Protein AF-A0AAQ1UGI2-F1 (afdb_monomer_lite)

InterPro domains:
  IPR045788 MobC-like protein [PF19514] (5-82)

pLDDT: mean 75.93, std 15.34, range [37.22, 96.06]

Secondary structure (DSSP, 8-state):
------------TT-S--TTTT-------SHHHHHHHHHHHHHHT-SSHHHHHHHHHTT---------HHHHHHHHHHHHHH-

Foldseek 3Di:
DDDDDDDPDDPDPDPPQPPCNPPDDDDDPDPVVVVVLVVVVVQQPDPDSVRSVVCVVVVPDGDRDDDDPVVVVVVVVVVVVVD

Structure (mmCIF, N/CA/C/O backbone):
data_AF-A0AAQ1UGI2-F1
#
_entry.id   AF-A0AAQ1UGI2-F1
#
loop_
_atom_site.group_PDB
_atom_site.id
_atom_site.type_symbol
_atom_site.label_atom_id
_atom_site.label_alt_id
_atom_site.label_comp_id
_atom_site.label_asym_id
_atom_site.label_entity_id
_atom_site.label_seq_id
_atom_site.pdbx_PDB_ins_code
_atom_site.Cartn_x
_atom_site.Cartn_y
_atom_site.Cartn_z
_atom_site.occupancy
_atom_site.B_iso_or_equiv
_atom_site.auth_seq_id
_atom_site.auth_comp_id
_atom_site.auth_asym_id
_atom_site.auth_atom_id
_atom_site.pdbx_PDB_model_num
ATOM 1 N N . MET A 1 1 ? 55.076 -22.541 -8.407 1.00 37.22 1 MET A N 1
ATOM 2 C CA . MET A 1 1 ? 54.319 -23.682 -7.849 1.00 37.22 1 MET A CA 1
ATOM 3 C C . MET A 1 1 ? 52.876 -23.237 -7.670 1.00 37.22 1 MET A C 1
ATOM 5 O O . MET A 1 1 ? 52.624 -22.417 -6.799 1.00 37.22 1 MET A O 1
ATOM 9 N N . SER A 1 2 ? 51.965 -23.673 -8.543 1.00 40.56 2 SER A N 1
ATOM 10 C CA . SER A 1 2 ? 50.539 -23.328 -8.451 1.00 40.56 2 SER A CA 1
ATOM 11 C C . SER A 1 2 ? 49.823 -24.449 -7.700 1.00 40.56 2 SER A C 1
ATOM 13 O O . SER A 1 2 ? 49.883 -25.598 -8.131 1.00 40.56 2 SER A O 1
ATOM 15 N N . SER A 1 3 ? 49.237 -24.143 -6.544 1.00 47.34 3 SER A N 1
ATOM 16 C CA . SER A 1 3 ? 48.470 -25.101 -5.743 1.00 47.34 3 SER A CA 1
ATOM 17 C C . SER A 1 3 ? 46.995 -24.954 -6.090 1.00 47.34 3 SER A C 1
ATOM 19 O O . SER A 1 3 ? 46.356 -23.962 -5.737 1.00 47.34 3 SER A O 1
ATOM 21 N N . ASP A 1 4 ? 46.488 -25.942 -6.817 1.00 50.31 4 ASP A N 1
ATOM 22 C CA . ASP A 1 4 ? 45.084 -26.112 -7.156 1.00 50.31 4 ASP A CA 1
ATOM 23 C C . ASP A 1 4 ? 44.337 -26.691 -5.943 1.00 50.31 4 ASP A C 1
ATOM 25 O O . ASP A 1 4 ? 44.617 -27.801 -5.483 1.00 50.31 4 ASP A O 1
ATOM 29 N N . LYS A 1 5 ? 43.392 -25.927 -5.386 1.00 50.56 5 LYS A N 1
ATOM 30 C CA . LYS A 1 5 ? 42.418 -26.443 -4.418 1.00 50.56 5 LYS A CA 1
ATOM 31 C C . LYS A 1 5 ? 41.028 -26.391 -5.035 1.00 50.56 5 LYS A C 1
ATOM 33 O O . LYS A 1 5 ? 40.266 -25.447 -4.830 1.00 50.56 5 LYS A O 1
ATOM 38 N N . SER A 1 6 ? 40.696 -27.471 -5.734 1.00 53.97 6 SER A N 1
ATOM 39 C CA . SER A 1 6 ? 39.349 -27.826 -6.177 1.00 53.97 6 SER A CA 1
ATOM 40 C C . SER A 1 6 ? 38.351 -27.774 -5.006 1.00 53.97 6 SER A C 1
ATOM 42 O O . SER A 1 6 ? 38.270 -28.693 -4.183 1.00 53.97 6 SER A O 1
ATOM 44 N N . LYS A 1 7 ? 37.528 -26.722 -4.957 1.00 53.75 7 LYS A N 1
ATOM 45 C CA . LYS A 1 7 ? 36.269 -26.723 -4.203 1.00 53.75 7 LYS A CA 1
ATOM 46 C C . LYS A 1 7 ? 35.215 -27.413 -5.068 1.00 53.75 7 LYS A C 1
ATOM 48 O O . LYS A 1 7 ? 34.783 -26.854 -6.073 1.00 53.75 7 LYS A O 1
ATOM 53 N N . LYS A 1 8 ? 34.791 -28.620 -4.679 1.00 55.34 8 LYS A N 1
ATOM 54 C CA . LYS A 1 8 ? 33.639 -29.301 -5.292 1.00 55.34 8 LYS A CA 1
ATOM 55 C C . LYS A 1 8 ? 32.410 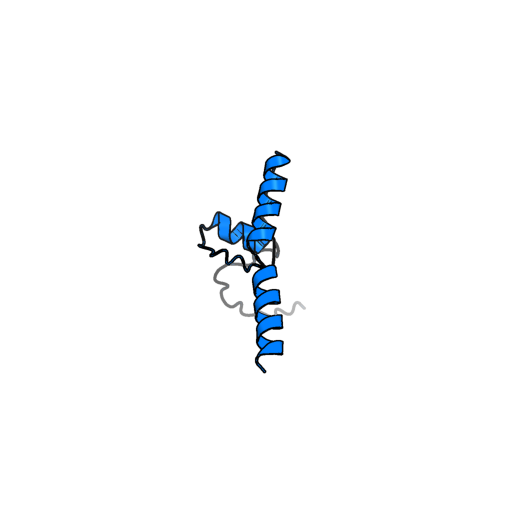-28.391 -5.177 1.00 55.34 8 LYS A C 1
ATOM 57 O O . LYS A 1 8 ? 31.914 -28.160 -4.076 1.00 55.34 8 LYS A O 1
ATOM 62 N N . ARG A 1 9 ? 31.949 -27.843 -6.304 1.00 56.12 9 ARG A N 1
ATOM 63 C CA . ARG A 1 9 ? 30.751 -26.997 -6.374 1.00 56.12 9 ARG A CA 1
ATOM 64 C C . ARG A 1 9 ? 29.528 -27.910 -6.364 1.00 56.12 9 ARG A C 1
ATOM 66 O O . ARG A 1 9 ? 29.349 -28.713 -7.274 1.00 56.12 9 ARG A O 1
ATOM 73 N N . VAL A 1 10 ? 28.697 -27.796 -5.330 1.00 54.41 10 VAL A N 1
ATOM 74 C CA . VAL A 1 10 ? 27.330 -28.330 -5.361 1.00 54.41 10 VAL A CA 1
ATOM 75 C C . VAL A 1 10 ? 26.601 -27.632 -6.510 1.00 54.41 10 VAL A C 1
ATOM 77 O O . VAL A 1 10 ? 26.700 -26.410 -6.642 1.00 54.41 10 VAL A O 1
ATOM 80 N N . ALA A 1 11 ? 25.913 -28.391 -7.366 1.00 52.47 11 ALA A N 1
ATOM 81 C CA . ALA A 1 11 ? 25.191 -27.834 -8.504 1.00 52.47 11 ALA A CA 1
ATOM 82 C C . ALA A 1 11 ? 24.096 -26.875 -8.009 1.00 52.47 11 ALA A C 1
ATOM 84 O O . ALA A 1 11 ? 23.092 -27.283 -7.425 1.00 52.47 11 ALA A O 1
ATOM 85 N N . LYS A 1 12 ? 24.319 -25.576 -8.215 1.00 54.69 12 LYS A N 1
ATOM 86 C CA . LYS A 1 12 ? 23.384 -24.509 -7.867 1.00 54.69 12 LYS A CA 1
ATOM 87 C C . LYS A 1 12 ? 22.247 -24.565 -8.883 1.00 54.69 12 LYS A C 1
ATOM 89 O O . LYS A 1 12 ? 22.477 -24.322 -10.064 1.00 54.69 12 LYS A O 1
ATOM 94 N N . LYS A 1 13 ? 21.032 -24.904 -8.432 1.00 55.88 13 LYS A N 1
ATOM 95 C CA . LYS A 1 13 ? 19.842 -25.073 -9.294 1.00 55.88 13 LYS A CA 1
ATOM 96 C C . LYS A 1 13 ? 19.554 -23.835 -10.172 1.00 55.88 13 LYS A C 1
ATOM 98 O O . LYS A 1 13 ? 18.904 -23.977 -11.197 1.00 55.88 13 LYS A O 1
ATOM 103 N N . TYR A 1 14 ? 20.104 -22.668 -9.803 1.00 52.41 14 TYR A N 1
ATOM 104 C CA . TYR A 1 14 ? 20.072 -21.409 -10.556 1.00 52.41 14 TYR A CA 1
ATOM 105 C C . TYR A 1 14 ? 21.415 -20.633 -10.458 1.00 52.41 14 TYR A C 1
ATOM 107 O O . TYR A 1 14 ? 21.460 -19.573 -9.854 1.00 52.41 14 TYR A O 1
ATOM 115 N N . GLY A 1 15 ? 22.529 -21.178 -10.971 1.00 60.62 15 GLY A N 1
ATOM 116 C CA . GLY A 1 15 ? 23.754 -20.430 -11.366 1.00 60.62 15 GLY A CA 1
ATOM 117 C C . GLY A 1 15 ? 24.458 -19.455 -10.381 1.00 60.62 15 GLY A C 1
ATOM 118 O O . GLY A 1 15 ? 24.084 -19.274 -9.224 1.00 60.62 15 GLY A O 1
ATOM 119 N N . ASP A 1 16 ? 25.537 -18.802 -10.837 1.00 60.53 16 ASP A N 1
ATOM 120 C CA . ASP A 1 16 ? 26.128 -17.609 -10.193 1.00 60.53 16 ASP A CA 1
ATOM 121 C C . ASP A 1 16 ? 25.360 -16.364 -10.653 1.00 60.53 16 ASP A C 1
ATOM 123 O O . ASP A 1 16 ? 25.790 -15.646 -11.552 1.00 60.53 16 ASP A O 1
ATOM 127 N N . MET A 1 17 ? 24.177 -16.139 -10.089 1.00 56.81 17 MET A N 1
ATOM 128 C CA . MET A 1 17 ? 23.441 -14.904 -10.343 1.00 56.81 17 MET A CA 1
ATOM 129 C C . MET A 1 17 ? 24.036 -13.739 -9.538 1.00 56.81 17 MET A C 1
ATOM 131 O O . MET A 1 17 ? 24.342 -13.931 -8.358 1.00 56.81 17 MET A O 1
ATOM 135 N N . PRO A 1 18 ? 24.237 -12.559 -10.156 1.00 60.06 18 PRO A N 1
ATOM 136 C CA . PRO A 1 18 ? 24.738 -11.379 -9.456 1.00 60.06 18 PRO A CA 1
ATOM 137 C C . PRO A 1 18 ? 23.744 -10.926 -8.381 1.00 60.06 18 PRO A C 1
ATOM 139 O O . PRO A 1 18 ? 22.545 -11.151 -8.527 1.00 60.06 18 PRO A O 1
ATOM 142 N N . ASP A 1 19 ? 24.217 -10.221 -7.348 1.00 62.41 19 ASP A N 1
ATOM 143 C CA . ASP A 1 19 ? 23.419 -9.776 -6.183 1.00 62.41 19 ASP A CA 1
ATOM 144 C C . ASP A 1 19 ? 22.140 -8.968 -6.521 1.00 62.41 19 ASP A C 1
ATOM 146 O O . ASP A 1 19 ? 21.333 -8.713 -5.633 1.00 62.41 19 ASP A O 1
ATOM 150 N N . LYS A 1 20 ? 21.936 -8.562 -7.785 1.00 62.84 20 LYS A N 1
ATOM 151 C CA . LYS A 1 20 ? 20.837 -7.695 -8.262 1.00 62.84 20 LYS A CA 1
ATOM 152 C C . LYS A 1 20 ? 20.135 -8.189 -9.533 1.00 62.84 20 LYS A C 1
ATOM 154 O O . LYS A 1 20 ? 19.625 -7.387 -10.311 1.00 62.84 20 LYS A O 1
ATOM 159 N N . TRP A 1 21 ? 20.171 -9.488 -9.811 1.00 56.88 21 TRP A N 1
ATOM 160 C CA . TRP A 1 21 ?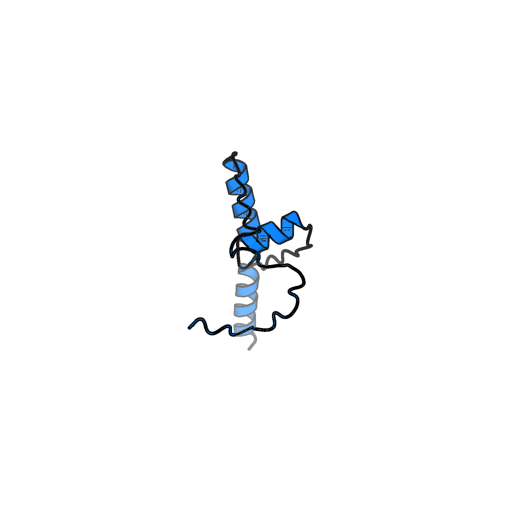 19.709 -10.027 -11.098 1.00 56.88 21 TRP A CA 1
ATOM 161 C C . TRP A 1 21 ? 18.207 -9.837 -11.397 1.00 56.88 21 TRP A C 1
ATOM 163 O O . TRP A 1 21 ? 17.828 -9.936 -12.559 1.00 56.88 21 TRP A O 1
ATOM 173 N N . ASP A 1 22 ? 17.401 -9.463 -10.396 1.00 65.25 22 ASP A N 1
ATOM 174 C CA . ASP A 1 22 ? 15.945 -9.278 -10.497 1.00 65.25 22 ASP A CA 1
ATOM 175 C C . ASP A 1 22 ? 15.443 -7.906 -9.988 1.00 65.25 22 ASP A C 1
ATOM 177 O O . ASP A 1 22 ? 14.265 -7.751 -9.657 1.00 65.25 22 ASP A O 1
ATOM 181 N N . ASP A 1 23 ? 16.297 -6.879 -9.904 1.00 72.06 23 ASP A N 1
ATOM 182 C CA . ASP A 1 23 ? 15.889 -5.564 -9.376 1.00 72.06 23 ASP A CA 1
ATOM 183 C C . ASP A 1 23 ? 15.078 -4.747 -10.400 1.00 72.06 23 ASP A C 1
ATOM 185 O O . ASP A 1 23 ? 15.617 -4.118 -11.314 1.00 72.06 23 ASP A O 1
ATOM 189 N N . TRP A 1 24 ? 13.754 -4.702 -10.231 1.00 73.12 24 TRP A N 1
ATOM 190 C CA . TRP A 1 24 ? 12.846 -3.981 -11.131 1.00 73.12 24 TRP A CA 1
ATOM 191 C C . TRP A 1 24 ? 12.539 -2.577 -10.610 1.00 73.12 24 TRP A C 1
ATOM 193 O O . TRP A 1 24 ? 12.159 -2.389 -9.456 1.00 73.12 24 TRP A O 1
ATOM 203 N N . HIS A 1 25 ? 12.667 -1.574 -11.481 1.00 77.94 25 HIS A N 1
ATOM 204 C CA . HIS A 1 25 ? 12.350 -0.181 -11.163 1.00 77.94 25 HIS A CA 1
ATOM 205 C C . HIS A 1 25 ? 11.104 0.249 -11.938 1.00 77.94 25 HIS A C 1
ATOM 207 O O . HIS A 1 25 ? 11.139 0.386 -13.159 1.00 77.94 25 HIS A O 1
ATOM 213 N N . VAL A 1 26 ? 10.002 0.495 -11.230 1.00 76.81 26 VAL A N 1
ATOM 214 C CA . VAL A 1 26 ? 8.757 0.988 -11.834 1.00 76.81 26 VAL A CA 1
ATOM 215 C C . VAL A 1 26 ? 8.691 2.503 -11.677 1.00 76.81 26 VAL A C 1
ATOM 217 O O . VAL A 1 26 ? 8.739 3.022 -10.563 1.00 76.81 26 VAL A O 1
ATOM 220 N N . ARG A 1 27 ? 8.566 3.224 -12.796 1.00 83.56 27 ARG A N 1
ATOM 221 C CA . ARG A 1 27 ? 8.280 4.664 -12.796 1.00 83.56 27 ARG A CA 1
ATOM 222 C C . ARG A 1 27 ? 6.786 4.882 -12.995 1.00 83.56 27 ARG A C 1
ATOM 224 O O . ARG A 1 27 ? 6.205 4.340 -13.927 1.00 83.56 27 ARG A O 1
ATOM 231 N N . LEU A 1 28 ? 6.193 5.708 -12.141 1.00 86.94 28 LEU A N 1
ATOM 232 C CA . LEU A 1 28 ? 4.827 6.203 -12.291 1.00 86.94 28 LEU A CA 1
ATOM 233 C C . LEU A 1 28 ? 4.922 7.642 -12.815 1.00 86.94 28 LEU A C 1
ATOM 235 O O . LEU A 1 28 ? 5.251 8.531 -12.027 1.00 86.94 28 LEU A O 1
ATOM 239 N N . PRO A 1 29 ? 4.757 7.879 -14.130 1.00 90.44 29 PRO A N 1
ATOM 240 C CA . PRO A 1 29 ? 4.988 9.197 -14.718 1.00 90.44 29 PRO A CA 1
ATOM 241 C C . PRO A 1 29 ? 3.903 10.213 -14.342 1.00 90.44 29 PRO A C 1
ATOM 243 O O . PRO A 1 29 ? 4.208 11.397 -14.240 1.00 90.44 29 PRO A O 1
ATOM 246 N N . ASP A 1 30 ? 2.666 9.766 -14.108 1.00 95.50 30 ASP A N 1
ATOM 247 C CA . ASP A 1 30 ? 1.578 10.630 -13.648 1.00 95.50 30 ASP A CA 1
ATOM 248 C C . ASP A 1 30 ? 1.662 10.828 -12.118 1.00 95.50 30 ASP A C 1
ATOM 250 O O . ASP A 1 30 ? 1.585 9.848 -11.364 1.00 95.50 30 ASP A O 1
ATOM 254 N N . PRO A 1 31 ? 1.779 12.074 -11.619 1.00 94.44 31 PRO A N 1
ATOM 255 C CA . PRO A 1 31 ? 1.735 12.363 -10.187 1.00 94.44 31 PRO A CA 1
ATOM 256 C C . PRO A 1 31 ? 0.460 11.861 -9.496 1.00 94.44 31 PRO A C 1
ATOM 258 O O . PRO A 1 31 ? 0.503 11.469 -8.330 1.00 94.44 31 PRO A O 1
ATOM 261 N N . LYS A 1 32 ? -0.680 11.825 -10.199 1.00 96.06 32 LYS A N 1
ATOM 262 C CA . LYS A 1 32 ? -1.930 11.289 -9.641 1.00 96.06 32 LYS A CA 1
ATOM 263 C C . LYS A 1 32 ? -1.806 9.800 -9.350 1.00 96.06 32 LYS A C 1
ATOM 265 O O . LYS A 1 32 ? -2.318 9.332 -8.337 1.00 96.06 32 LYS A O 1
ATOM 270 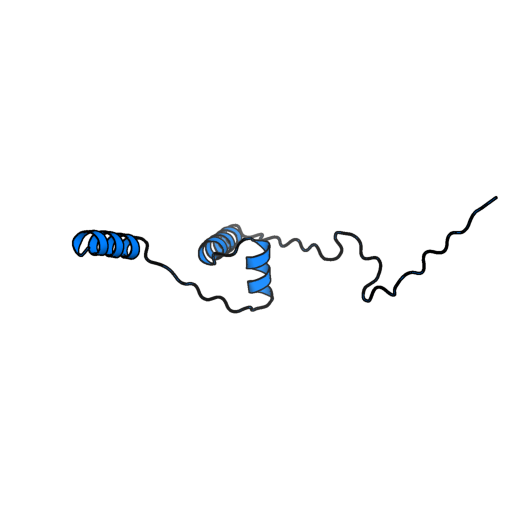N N . ASP A 1 33 ? -1.096 9.058 -10.190 1.00 92.94 33 ASP A N 1
ATOM 271 C CA . ASP A 1 33 ? -0.869 7.624 -9.999 1.00 92.94 33 ASP A CA 1
ATOM 272 C C . ASP A 1 33 ? 0.056 7.363 -8.823 1.00 92.94 33 ASP A C 1
ATOM 274 O O . ASP A 1 33 ? -0.187 6.441 -8.045 1.00 92.94 33 ASP A O 1
ATOM 278 N N . GLN A 1 34 ? 1.065 8.216 -8.638 1.00 91.81 34 GLN A N 1
ATOM 279 C CA . GLN A 1 34 ? 1.934 8.156 -7.465 1.00 91.81 34 GLN A CA 1
ATOM 280 C C . GLN A 1 34 ? 1.134 8.321 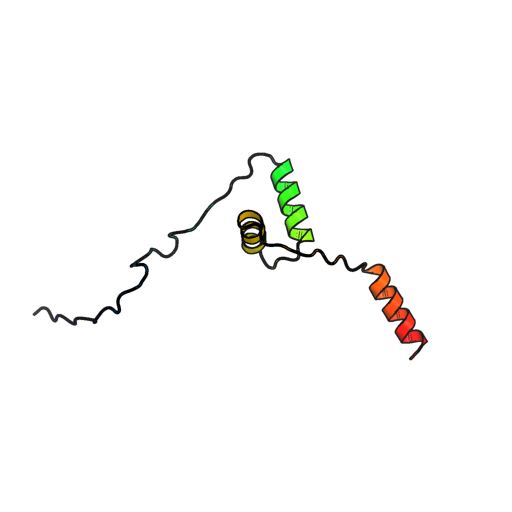-6.174 1.00 91.81 34 GLN A C 1
ATOM 282 O O . GLN A 1 34 ? 1.248 7.487 -5.277 1.00 91.81 34 GLN A O 1
ATOM 287 N N . ILE A 1 35 ? 0.287 9.352 -6.101 1.00 94.88 35 ILE A N 1
ATOM 288 C CA . ILE A 1 35 ? -0.557 9.607 -4.927 1.00 94.88 35 ILE A CA 1
ATOM 289 C C . ILE A 1 35 ? -1.496 8.421 -4.686 1.00 94.88 35 ILE A C 1
ATOM 291 O O . ILE A 1 35 ? -1.540 7.888 -3.580 1.00 94.88 35 ILE A O 1
ATOM 295 N N . ARG A 1 36 ? -2.173 7.932 -5.734 1.00 93.25 36 ARG A N 1
ATOM 296 C CA . ARG A 1 36 ? -3.077 6.775 -5.630 1.00 93.25 36 ARG A CA 1
ATOM 297 C C . ARG A 1 36 ? -2.377 5.530 -5.083 1.00 93.25 36 ARG A C 1
ATOM 299 O O . ARG A 1 36 ? -2.923 4.853 -4.215 1.00 93.25 36 ARG A O 1
ATOM 306 N N . VAL A 1 37 ? -1.180 5.214 -5.575 1.00 90.62 37 VAL A N 1
ATOM 307 C CA . VAL A 1 37 ? -0.405 4.044 -5.129 1.00 90.62 37 VAL A CA 1
ATOM 308 C C . VAL A 1 37 ? 0.068 4.205 -3.681 1.00 90.62 37 VAL A C 1
ATOM 310 O O . VAL A 1 37 ? 0.028 3.236 -2.923 1.00 90.62 37 VAL A O 1
ATOM 313 N N . ILE A 1 38 ? 0.459 5.415 -3.271 1.00 91.44 38 ILE A N 1
ATOM 314 C CA . ILE A 1 38 ? 0.850 5.718 -1.886 1.00 91.44 38 ILE A CA 1
ATOM 315 C C . ILE A 1 38 ? -0.345 5.571 -0.932 1.00 91.44 38 ILE A C 1
ATOM 317 O O . ILE A 1 38 ? -0.219 4.926 0.110 1.00 91.44 38 ILE A O 1
ATOM 321 N N . ASP A 1 39 ? -1.519 6.083 -1.302 1.00 93.62 39 ASP A N 1
ATOM 322 C CA . ASP A 1 39 ? -2.737 5.948 -0.495 1.00 93.62 39 ASP A CA 1
ATOM 323 C C . ASP A 1 39 ? -3.150 4.483 -0.323 1.00 93.62 39 ASP A C 1
ATOM 325 O O . ASP A 1 39 ? -3.538 4.056 0.768 1.00 93.62 39 ASP A O 1
ATOM 329 N N . LEU A 1 40 ? -3.062 3.691 -1.396 1.00 91.00 40 LEU A N 1
ATOM 330 C CA . LEU A 1 40 ? -3.343 2.258 -1.338 1.00 91.00 40 LEU A CA 1
ATOM 331 C C . LEU A 1 40 ? -2.337 1.520 -0.450 1.00 91.00 40 LEU A C 1
ATOM 333 O O . LEU A 1 40 ? -2.749 0.670 0.337 1.00 91.00 40 LEU A O 1
ATOM 337 N N . TYR A 1 41 ? -1.053 1.879 -0.516 1.00 91.38 41 TYR A N 1
ATOM 338 C CA . TYR A 1 41 ? -0.033 1.335 0.377 1.00 91.38 41 TYR A CA 1
ATOM 339 C C . TYR A 1 41 ? -0.375 1.611 1.848 1.00 91.38 41 TYR A C 1
ATOM 341 O O . TYR A 1 41 ? -0.429 0.675 2.645 1.00 91.38 41 TYR A O 1
ATOM 349 N N . HIS A 1 42 ? -0.714 2.852 2.208 1.00 91.06 42 HIS A N 1
ATOM 350 C CA . HIS A 1 42 ? -1.096 3.187 3.585 1.00 91.06 42 HIS A CA 1
ATOM 351 C C . HIS A 1 42 ? -2.344 2.436 4.068 1.00 91.06 42 HIS A C 1
ATOM 353 O O . HIS A 1 42 ? -2.418 2.062 5.236 1.00 91.06 42 HIS A O 1
ATOM 359 N N . LYS A 1 43 ? -3.309 2.178 3.177 1.00 89.81 43 LYS A N 1
ATOM 360 C CA . LYS A 1 43 ? -4.519 1.401 3.497 1.00 89.81 43 LYS A CA 1
ATOM 361 C C . LYS A 1 43 ? -4.273 -0.107 3.577 1.00 89.81 43 LYS A C 1
ATOM 363 O O . LYS A 1 43 ? -5.033 -0.799 4.246 1.00 89.81 43 LYS A O 1
ATOM 368 N N . SER A 1 44 ? -3.253 -0.615 2.887 1.00 86.12 44 SER A N 1
ATOM 369 C CA . SER A 1 44 ? -2.958 -2.052 2.819 1.00 86.12 44 SER A CA 1
ATOM 370 C C . SER A 1 44 ? -2.416 -2.629 4.126 1.00 86.12 44 SER A C 1
ATOM 372 O O . SER A 1 44 ? -2.601 -3.813 4.385 1.00 86.12 44 SER A O 1
ATOM 374 N N . GLY A 1 45 ? -1.743 -1.809 4.941 1.00 87.50 45 GLY A N 1
ATOM 375 C CA . GLY A 1 45 ? -1.048 -2.276 6.141 1.00 87.50 45 GLY A CA 1
ATOM 376 C C . GLY A 1 45 ? 0.192 -3.137 5.858 1.00 87.50 45 GLY A C 1
ATOM 377 O O . GLY A 1 45 ? 0.724 -3.730 6.791 1.00 87.50 45 GLY A O 1
ATOM 378 N N . SER A 1 46 ? 0.655 -3.220 4.604 1.00 89.19 46 SER A N 1
ATOM 379 C CA . SER A 1 46 ? 1.879 -3.945 4.245 1.00 89.19 46 SER A CA 1
ATOM 380 C C . SER A 1 46 ? 3.111 -3.363 4.943 1.00 89.19 46 SER A C 1
ATOM 382 O O . SER A 1 46 ? 3.212 -2.151 5.141 1.00 89.19 46 SER A O 1
ATOM 384 N N . MET A 1 47 ? 4.090 -4.216 5.253 1.00 87.81 47 MET A N 1
ATOM 385 C CA . MET A 1 47 ? 5.297 -3.813 5.984 1.00 87.81 47 MET A CA 1
ATOM 386 C C . MET A 1 47 ? 6.260 -2.999 5.117 1.00 87.81 47 MET A C 1
ATOM 388 O O . MET A 1 47 ? 7.073 -2.231 5.631 1.00 87.81 47 MET A O 1
ATOM 392 N N . SER A 1 48 ? 6.192 -3.164 3.792 1.00 89.38 48 SER A N 1
ATOM 393 C CA . SER A 1 48 ? 7.014 -2.413 2.845 1.00 89.38 48 SER A CA 1
ATOM 394 C C . SER A 1 48 ? 6.290 -2.120 1.531 1.00 89.38 48 SER A C 1
ATOM 396 O O . SER A 1 48 ? 5.365 -2.826 1.127 1.00 89.38 48 SER A O 1
ATOM 398 N N . LYS A 1 49 ? 6.763 -1.096 0.809 1.00 88.81 49 LYS A N 1
ATOM 399 C CA . LYS A 1 49 ? 6.266 -0.765 -0.537 1.00 88.81 49 LYS A CA 1
ATOM 400 C C . LYS A 1 49 ? 6.454 -1.928 -1.515 1.00 88.81 49 LYS A C 1
ATOM 402 O O . LYS A 1 49 ? 5.576 -2.185 -2.329 1.00 88.81 49 LYS A O 1
ATOM 407 N N . SER A 1 50 ? 7.584 -2.630 -1.426 1.00 85.94 50 SER A N 1
ATOM 408 C CA . SER A 1 50 ? 7.895 -3.764 -2.302 1.00 85.94 50 SER A CA 1
ATOM 409 C C . SER A 1 50 ? 6.937 -4.933 -2.089 1.00 85.94 50 SER A C 1
ATOM 411 O O . SER A 1 50 ? 6.495 -5.538 -3.059 1.00 85.94 50 SER A O 1
ATOM 413 N N . GLU A 1 51 ? 6.582 -5.228 -0.837 1.00 87.06 51 GLU A N 1
ATOM 414 C CA . GLU A 1 51 ? 5.576 -6.240 -0.497 1.00 87.06 51 GLU A CA 1
ATOM 415 C C . GLU A 1 51 ? 4.199 -5.868 -1.058 1.00 87.06 51 GLU A C 1
ATOM 417 O O . GLU A 1 51 ? 3.576 -6.675 -1.744 1.00 87.06 51 GLU A O 1
ATOM 422 N N . PHE A 1 52 ? 3.776 -4.616 -0.865 1.00 89.19 52 PHE A N 1
ATOM 423 C CA . PHE A 1 52 ? 2.521 -4.104 -1.412 1.00 89.19 52 PHE A CA 1
ATOM 424 C C . PHE A 1 52 ? 2.455 -4.212 -2.946 1.00 89.19 52 PHE A C 1
ATOM 426 O O . PHE A 1 52 ? 1.470 -4.697 -3.508 1.00 89.19 52 PHE A O 1
ATOM 433 N N . VAL A 1 53 ? 3.517 -3.790 -3.641 1.00 88.19 53 VAL A N 1
ATOM 434 C CA . VAL A 1 53 ? 3.589 -3.847 -5.108 1.00 88.19 53 VAL A CA 1
ATOM 435 C C . VAL A 1 53 ? 3.620 -5.294 -5.603 1.00 88.19 53 VAL A C 1
ATOM 437 O O . VAL A 1 53 ? 2.912 -5.613 -6.557 1.00 88.19 53 VAL A O 1
ATOM 440 N N . ARG A 1 54 ? 4.381 -6.182 -4.948 1.00 86.00 54 ARG A N 1
ATOM 441 C CA . ARG A 1 54 ? 4.443 -7.610 -5.296 1.00 86.00 54 ARG A CA 1
ATOM 442 C C . ARG A 1 54 ? 3.067 -8.263 -5.195 1.00 86.00 54 ARG A C 1
ATOM 444 O O . ARG A 1 54 ? 2.636 -8.884 -6.164 1.00 86.00 54 ARG A O 1
ATOM 451 N N . ALA A 1 55 ? 2.365 -8.053 -4.083 1.00 87.56 55 ALA A N 1
ATOM 452 C CA . ALA A 1 55 ? 1.021 -8.584 -3.876 1.00 87.56 55 ALA A CA 1
ATOM 453 C C . ALA A 1 55 ? 0.052 -8.104 -4.968 1.00 87.56 55 ALA A C 1
ATOM 455 O O . ALA A 1 55 ? -0.734 -8.883 -5.507 1.00 87.56 55 ALA A O 1
ATOM 456 N N . ARG A 1 56 ? 0.146 -6.827 -5.371 1.00 86.00 56 ARG A N 1
ATOM 457 C CA . ARG A 1 56 ? -0.718 -6.275 -6.422 1.00 86.00 56 ARG A CA 1
ATOM 458 C C . ARG A 1 56 ? -0.392 -6.805 -7.819 1.00 86.00 56 ARG A C 1
ATOM 460 O O . ARG A 1 56 ? -1.321 -7.046 -8.585 1.00 86.00 56 ARG A O 1
ATOM 467 N N . LEU A 1 57 ? 0.890 -6.970 -8.147 1.00 86.44 57 LEU A N 1
ATOM 468 C CA . LEU A 1 57 ? 1.344 -7.486 -9.444 1.00 86.44 57 LEU A CA 1
ATOM 469 C C . LEU A 1 57 ? 1.021 -8.973 -9.625 1.00 86.44 57 LEU A C 1
ATOM 471 O O . LEU A 1 57 ? 0.644 -9.377 -10.720 1.00 86.44 57 LEU A O 1
ATOM 475 N N . LEU A 1 58 ? 1.142 -9.770 -8.560 1.00 86.62 58 LEU A N 1
ATOM 476 C CA . LEU A 1 58 ? 0.864 -11.210 -8.581 1.00 86.62 58 LEU A CA 1
ATOM 477 C C . LEU A 1 58 ? -0.616 -11.550 -8.340 1.00 86.62 58 LEU A C 1
ATOM 479 O O . LEU A 1 58 ? -0.986 -12.721 -8.370 1.00 86.62 58 LEU A O 1
ATOM 483 N N . GLY A 1 59 ? -1.467 -10.543 -8.121 1.00 82.81 59 GLY A N 1
ATOM 484 C CA . GLY A 1 59 ? -2.899 -10.740 -7.897 1.00 82.81 59 GLY A CA 1
ATOM 485 C C . GLY A 1 59 ? -3.230 -11.410 -6.561 1.00 82.81 59 GLY A C 1
ATOM 486 O O . GLY A 1 59 ? -4.284 -12.029 -6.439 1.00 82.81 59 GLY A O 1
ATOM 487 N N . GLU A 1 60 ? -2.353 -11.295 -5.562 1.00 82.19 60 GLU A N 1
ATOM 488 C CA . GLU A 1 60 ? -2.595 -11.833 -4.225 1.00 82.19 60 GLU A CA 1
ATOM 489 C C . GLU A 1 60 ? -3.790 -11.117 -3.569 1.00 82.19 60 GLU A C 1
ATOM 491 O O . GLU A 1 60 ? -3.932 -9.889 -3.621 1.00 82.19 60 GLU A O 1
ATOM 496 N N . HIS A 1 61 ? -4.684 -11.886 -2.946 1.00 67.81 61 HIS A N 1
ATOM 497 C CA . HIS A 1 61 ? -5.842 -11.338 -2.246 1.00 67.81 61 HIS A CA 1
ATOM 498 C C . HIS A 1 61 ? -5.418 -10.727 -0.905 1.00 67.81 61 HIS A C 1
ATOM 500 O O . HIS A 1 61 ? -4.814 -11.410 -0.082 1.00 67.81 61 HIS A O 1
ATOM 506 N N . PHE A 1 62 ? -5.809 -9.478 -0.633 1.00 65.38 62 PHE A N 1
ATOM 507 C CA . PHE A 1 62 ? -5.683 -8.881 0.700 1.00 65.38 62 PHE A CA 1
ATOM 508 C C . PHE A 1 62 ? -7.048 -8.464 1.248 1.00 65.38 62 PHE A C 1
ATOM 510 O O . PHE A 1 62 ? -7.931 -8.012 0.517 1.00 65.38 62 PHE A O 1
ATOM 517 N N . LYS A 1 63 ? -7.219 -8.621 2.563 1.00 65.94 63 LYS A N 1
ATOM 518 C CA . LYS A 1 63 ? -8.412 -8.197 3.296 1.00 65.94 63 LYS A CA 1
ATOM 519 C C . LYS A 1 63 ? -8.079 -6.924 4.066 1.00 65.94 63 LYS A C 1
ATOM 521 O O . LYS A 1 63 ? -7.307 -6.968 5.017 1.00 65.94 63 LYS A O 1
ATOM 526 N N . VAL A 1 64 ? -8.675 -5.797 3.680 1.00 62.69 64 VAL A N 1
ATOM 527 C CA . VAL A 1 64 ? -8.595 -4.558 4.468 1.00 62.69 64 VAL A CA 1
ATOM 528 C C . VAL A 1 64 ? -9.540 -4.696 5.656 1.00 62.69 64 VAL A C 1
ATOM 530 O O . VAL A 1 64 ? -10.758 -4.664 5.489 1.00 62.69 64 VAL A O 1
ATOM 533 N N . ILE A 1 65 ? -8.991 -4.869 6.856 1.00 66.31 65 ILE A N 1
ATOM 534 C CA . ILE A 1 65 ? -9.761 -4.784 8.099 1.00 66.31 65 ILE A CA 1
ATOM 535 C C . ILE A 1 65 ? -9.583 -3.362 8.623 1.00 66.31 65 ILE A C 1
ATOM 537 O O . ILE A 1 65 ? -8.602 -3.048 9.293 1.00 66.31 65 ILE A O 1
ATOM 541 N N . ALA A 1 66 ? -10.509 -2.476 8.263 1.00 65.62 66 ALA A N 1
ATOM 542 C CA . ALA A 1 66 ? -10.553 -1.144 8.844 1.00 65.62 66 ALA A CA 1
ATOM 543 C C . ALA A 1 66 ? -11.092 -1.263 10.274 1.00 65.62 66 ALA A C 1
ATOM 545 O O . ALA A 1 66 ? -12.271 -1.542 10.478 1.00 65.62 66 ALA A O 1
ATOM 546 N N . VAL A 1 67 ? -10.220 -1.087 11.263 1.00 66.94 67 VAL A N 1
ATOM 547 C CA . VAL A 1 67 ? -10.642 -0.959 12.658 1.00 66.94 67 VAL A CA 1
ATOM 548 C C . VAL A 1 67 ? -10.980 0.506 12.903 1.00 66.94 67 VAL A C 1
ATOM 550 O O . VAL A 1 67 ? -10.107 1.372 12.806 1.00 66.94 67 VAL A O 1
ATOM 553 N N . ASP A 1 68 ? -12.246 0.785 13.205 1.00 77.62 68 ASP A N 1
ATOM 554 C CA . ASP A 1 68 ? -12.659 2.109 13.657 1.00 77.62 68 ASP A CA 1
ATOM 555 C C . ASP A 1 68 ? -12.006 2.393 15.016 1.00 77.62 68 ASP A C 1
ATOM 557 O O . ASP A 1 68 ? -12.355 1.806 16.043 1.00 77.62 68 ASP A O 1
ATOM 561 N N . LYS A 1 69 ? -11.016 3.288 15.010 1.00 75.88 69 LYS A N 1
ATOM 562 C CA . LYS A 1 69 ? -10.263 3.672 16.208 1.00 75.88 69 LYS A CA 1
ATOM 563 C C . LYS A 1 69 ? -11.170 4.269 17.288 1.00 75.88 69 LYS A C 1
ATOM 565 O O . LYS A 1 69 ? -10.883 4.076 18.466 1.00 75.88 69 LYS A O 1
ATOM 570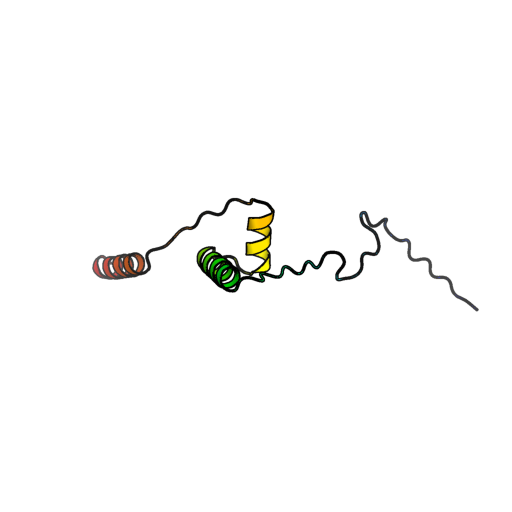 N N . SER A 1 70 ? -12.262 4.937 16.904 1.00 75.62 70 SER A N 1
ATOM 571 C CA . SER A 1 70 ? -13.216 5.506 17.861 1.00 75.62 70 SER A CA 1
ATOM 572 C C . SER A 1 70 ? -14.005 4.414 18.591 1.00 75.62 70 SER A C 1
ATOM 574 O O . SER A 1 70 ? -14.213 4.499 19.801 1.00 75.62 70 SER A O 1
ATOM 576 N N . ALA A 1 71 ? -14.346 3.330 17.887 1.00 76.25 71 ALA A N 1
ATOM 577 C CA . ALA A 1 71 ? -15.004 2.169 18.470 1.00 76.25 71 ALA A CA 1
ATOM 578 C C . ALA A 1 71 ? -14.086 1.441 19.464 1.00 76.25 71 ALA A C 1
ATOM 580 O O . ALA A 1 71 ? -14.533 1.053 20.540 1.00 76.25 71 ALA A O 1
ATOM 581 N N . VAL A 1 72 ? -12.789 1.306 19.157 1.00 82.25 72 VAL A N 1
ATOM 582 C CA . VAL A 1 72 ? -11.810 0.706 20.087 1.00 82.25 72 VAL A CA 1
ATOM 583 C C . VAL A 1 72 ? -11.724 1.501 21.390 1.00 82.25 72 VAL A C 1
ATOM 585 O O . VAL A 1 72 ? -11.717 0.920 22.474 1.00 82.25 72 VAL A O 1
ATOM 588 N N . GLU A 1 73 ? -11.691 2.830 21.298 1.00 81.81 73 GLU A N 1
ATOM 589 C CA . GLU A 1 73 ? -11.640 3.695 22.476 1.00 81.81 73 GLU A CA 1
ATOM 590 C C . GLU A 1 73 ? -12.944 3.650 23.289 1.00 81.81 73 GLU A C 1
ATOM 592 O O . GLU A 1 73 ? -12.902 3.626 24.520 1.00 81.81 73 GLU A O 1
ATOM 597 N N . TYR A 1 74 ? -14.097 3.566 22.618 1.00 83.88 74 TYR A N 1
ATOM 598 C CA . TYR A 1 74 ? -15.401 3.378 23.258 1.00 83.88 74 TYR A CA 1
ATOM 599 C C . TYR A 1 74 ? -15.469 2.071 24.058 1.00 83.88 74 TYR A C 1
ATOM 601 O O . TYR A 1 74 ? -15.801 2.099 25.243 1.00 83.88 74 TYR A O 1
ATOM 609 N N . TYR A 1 75 ? -15.098 0.936 23.454 1.00 83.75 75 TYR A N 1
ATOM 610 C CA . TYR A 1 75 ? -15.121 -0.361 24.140 1.00 83.75 75 TYR A CA 1
ATOM 611 C C . TYR A 1 75 ? -14.131 -0.431 25.305 1.00 83.75 75 TYR A C 1
ATOM 613 O O . TYR A 1 75 ? -14.435 -1.048 26.324 1.00 83.75 75 TYR A O 1
ATOM 621 N N . ARG A 1 76 ? -12.981 0.247 25.199 1.00 87.31 76 ARG A N 1
ATOM 622 C CA . ARG A 1 76 ? -12.032 0.366 26.310 1.00 87.31 76 ARG A CA 1
ATOM 623 C C . ARG A 1 76 ? -12.657 1.094 27.504 1.00 87.31 76 ARG A C 1
ATOM 625 O O . ARG A 1 76 ? -12.659 0.544 28.602 1.00 87.31 76 ARG A O 1
ATOM 632 N N . LYS A 1 77 ? -13.248 2.273 27.275 1.00 88.12 77 LYS A N 1
ATOM 633 C CA . LYS A 1 77 ? -13.919 3.064 28.325 1.00 88.12 77 LYS A CA 1
ATOM 634 C C . LYS A 1 77 ? -15.093 2.315 28.953 1.00 88.12 77 LYS A C 1
ATOM 636 O O . LYS A 1 77 ? -15.280 2.373 30.160 1.00 88.12 77 LYS A O 1
ATOM 641 N N . LEU A 1 78 ? -15.866 1.584 28.149 1.00 88.88 78 LEU A N 1
ATOM 642 C CA . LEU A 1 78 ? -16.927 0.710 28.653 1.00 88.88 78 LEU A CA 1
ATOM 643 C C . LEU A 1 78 ? -16.379 -0.390 29.558 1.00 88.88 78 LEU A C 1
ATOM 645 O O . LEU A 1 78 ? -16.904 -0.579 30.647 1.00 88.88 78 LEU A O 1
ATOM 649 N N . SER A 1 79 ? -15.308 -1.073 29.140 1.00 85.88 79 SER A N 1
ATOM 650 C CA . SER A 1 79 ? -14.702 -2.138 29.945 1.00 85.88 79 SER A CA 1
ATOM 651 C C . SER A 1 79 ? -14.194 -1.631 31.295 1.00 85.88 79 SER A C 1
ATOM 653 O O . SER A 1 79 ? -14.372 -2.320 32.289 1.00 85.88 79 SER A O 1
ATOM 655 N N . GLU A 1 80 ? -13.655 -0.408 31.341 1.00 87.50 80 GLU A N 1
ATOM 656 C CA . GLU A 1 80 ? -13.194 0.258 32.568 1.00 87.50 80 GLU A CA 1
ATOM 657 C C . GLU A 1 80 ? -14.354 0.642 33.509 1.00 87.50 80 GLU A C 1
ATOM 659 O O . GLU A 1 80 ? -14.142 0.754 34.709 1.00 87.50 80 GLU A O 1
ATOM 664 N N . LEU A 1 81 ? -15.574 0.831 32.989 1.00 90.00 81 LEU A N 1
ATOM 665 C CA . LEU A 1 81 ? -16.774 1.133 33.785 1.00 90.00 81 LEU A CA 1
ATOM 666 C C . LEU A 1 81 ? -17.493 -0.120 34.306 1.00 90.00 81 LEU A C 1
ATOM 668 O O . LEU A 1 81 ? -18.229 -0.037 35.286 1.00 90.00 81 LEU A O 1
ATOM 672 N N . THR A 1 82 ? -17.339 -1.254 33.622 1.00 79.38 82 THR A N 1
ATOM 673 C CA . THR A 1 82 ? -17.963 -2.538 33.994 1.00 79.38 82 THR A 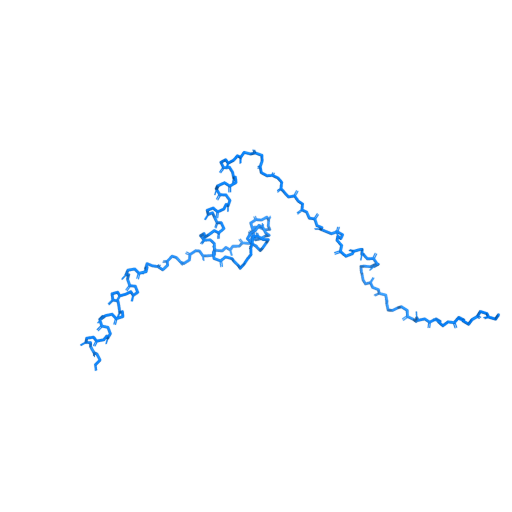CA 1
ATOM 674 C C . THR A 1 82 ? -17.030 -3.508 34.727 1.00 79.38 82 THR A C 1
ATOM 676 O O . THR A 1 82 ? -17.479 -4.600 35.076 1.00 79.38 82 THR A O 1
ATOM 679 N N . ALA A 1 83 ? -15.760 -3.142 34.928 1.00 61.25 83 ALA A N 1
ATOM 680 C CA . ALA A 1 83 ? -14.772 -3.888 35.714 1.00 61.25 83 ALA A CA 1
ATOM 681 C C . ALA A 1 83 ? -14.760 -3.427 37.178 1.00 61.25 83 ALA A C 1
ATOM 683 O O . ALA A 1 83 ? -14.560 -4.301 38.051 1.00 61.25 83 ALA A O 1
#

Organism: NCBI:txid28126

Radius of gyration: 24.68 Å; chains: 1; bounding box: 72×42×50 Å

Sequence (83 aa):
MSSDKSKKRVAKKYGDMPDKWDDWHVRLPDPKDQIRVIDLYHKSGSMSKSEFVRARLLGEHFKVIAVDKSAVEYYRKLSELTA